Protein AF-A0A9D7D8L3-F1 (afdb_monomer_lite)

Secondary structure (DSSP, 8-state):
--------PPPP--EEETTEEEEE-SSSEEEEEEEE-SS-EEE-S-EE------HHHHHHHHHHHHHHHH--EEEEETTEEEEE-TTS-EEEEEEPP-

Foldseek 3Di:
DDDPCPVPQPAWDWDDDPQKIWTQQSFWTKIFGWDDDPWWIATHDIDTDDDDDDPVSVVSNVLSVVLRHQFTGWDQDPQWIFTAGPVRDTSDIGHDDD

Structure (mmCIF, N/CA/C/O backbone):
data_AF-A0A9D7D8L3-F1
#
_entry.id   AF-A0A9D7D8L3-F1
#
loop_
_atom_site.group_PDB
_atom_site.id
_atom_site.type_symbol
_atom_site.label_atom_id
_atom_site.label_alt_id
_atom_site.label_comp_id
_atom_site.label_asym_id
_atom_site.label_entity_id
_atom_site.label_seq_id
_atom_site.pdbx_PDB_ins_code
_atom_site.Cartn_x
_atom_site.Cartn_y
_atom_site.Cartn_z
_atom_site.occupancy
_atom_site.B_iso_or_equiv
_atom_site.auth_seq_id
_atom_site.auth_comp_id
_atom_site.auth_asym_id
_atom_site.auth_atom_id
_atom_site.pdbx_PDB_model_num
ATOM 1 N N . MET A 1 1 ? 20.882 14.615 -26.072 1.00 36.66 1 MET A N 1
ATOM 2 C CA . MET A 1 1 ? 20.137 13.354 -26.256 1.00 36.66 1 MET A CA 1
ATOM 3 C C . MET A 1 1 ? 19.007 13.374 -25.240 1.00 36.66 1 MET A C 1
ATOM 5 O O . MET A 1 1 ? 19.279 13.264 -24.056 1.00 36.66 1 MET A O 1
ATOM 9 N N . MET A 1 2 ? 17.793 13.702 -25.682 1.00 40.53 2 MET A N 1
ATOM 10 C CA . MET A 1 2 ? 16.600 13.755 -24.834 1.00 40.53 2 MET A CA 1
ATOM 11 C C . MET A 1 2 ? 15.921 12.391 -24.941 1.00 40.53 2 MET A C 1
ATOM 13 O O . MET A 1 2 ? 15.435 12.053 -26.015 1.00 40.53 2 MET A O 1
ATOM 17 N N . VAL A 1 3 ? 15.897 11.619 -23.859 1.00 45.12 3 VAL A N 1
ATOM 18 C CA . VAL A 1 3 ? 14.895 10.565 -23.672 1.00 45.12 3 VAL A CA 1
ATOM 19 C C . VAL A 1 3 ? 14.182 10.877 -22.365 1.00 45.12 3 VAL A C 1
ATOM 21 O O . VAL A 1 3 ? 14.564 10.418 -21.297 1.00 45.12 3 VAL A O 1
ATOM 24 N N . ASN A 1 4 ? 13.172 11.746 -22.433 1.00 47.38 4 ASN A N 1
ATOM 25 C CA . ASN A 1 4 ? 12.170 11.816 -21.373 1.00 47.38 4 ASN A CA 1
ATOM 26 C C . ASN A 1 4 ? 11.153 10.707 -21.643 1.00 47.38 4 ASN A C 1
ATOM 28 O O . ASN A 1 4 ? 10.027 10.959 -22.057 1.00 47.38 4 ASN A O 1
ATOM 32 N N . GLU A 1 5 ? 11.598 9.468 -21.483 1.00 41.53 5 GLU A N 1
ATOM 33 C CA . GLU A 1 5 ? 10.746 8.295 -21.586 1.00 41.53 5 GLU A CA 1
ATOM 34 C C . GLU A 1 5 ? 10.367 7.928 -20.154 1.00 41.53 5 GLU A C 1
ATOM 36 O O . GLU A 1 5 ? 10.938 7.011 -19.556 1.00 41.53 5 GLU A O 1
ATOM 41 N N . ALA A 1 6 ? 9.413 8.675 -19.588 1.00 46.41 6 ALA A N 1
ATOM 42 C CA . ALA A 1 6 ? 8.596 8.170 -18.494 1.00 46.41 6 ALA A CA 1
ATOM 43 C C . ALA A 1 6 ? 7.834 6.957 -19.044 1.00 46.41 6 ALA A C 1
ATOM 45 O O . ALA A 1 6 ? 6.683 7.056 -19.470 1.00 46.41 6 ALA A O 1
ATOM 46 N N . HIS A 1 7 ? 8.530 5.819 -19.122 1.00 43.91 7 HIS A N 1
ATOM 47 C CA . HIS A 1 7 ? 7.944 4.522 -19.394 1.00 43.91 7 HIS A CA 1
ATOM 48 C C . HIS A 1 7 ? 6.830 4.384 -18.375 1.00 43.91 7 HIS A C 1
ATOM 50 O O . HIS A 1 7 ? 7.102 4.322 -17.177 1.00 43.91 7 HIS A O 1
ATOM 56 N N . SER A 1 8 ? 5.589 4.461 -18.853 1.00 51.00 8 SER A N 1
ATOM 57 C CA . SER A 1 8 ? 4.394 4.455 -18.022 1.00 51.00 8 SER A CA 1
ATOM 58 C C . SER A 1 8 ? 4.283 3.091 -17.354 1.00 51.00 8 SER A C 1
ATOM 60 O O . SER A 1 8 ? 3.592 2.201 -17.841 1.00 51.00 8 SER A O 1
ATOM 62 N N . ALA A 1 9 ? 5.026 2.905 -16.264 1.00 65.12 9 ALA A N 1
ATOM 63 C CA . ALA A 1 9 ? 4.803 1.819 -15.341 1.00 65.12 9 ALA A CA 1
ATOM 64 C C . ALA A 1 9 ? 3.378 2.016 -14.836 1.00 65.12 9 ALA A C 1
ATOM 66 O O . ALA A 1 9 ? 3.054 3.058 -14.259 1.00 65.12 9 ALA A O 1
ATOM 67 N N . THR A 1 10 ? 2.506 1.055 -15.132 1.00 81.38 10 THR A N 1
ATOM 68 C CA . THR A 1 10 ? 1.150 1.066 -14.592 1.00 81.38 10 THR A CA 1
ATOM 69 C C . THR A 1 10 ? 1.275 1.177 -13.072 1.00 81.38 10 THR A C 1
ATOM 71 O O . THR A 1 10 ? 1.977 0.355 -12.473 1.00 81.38 10 THR A O 1
ATOM 74 N N . PRO A 1 11 ? 0.674 2.203 -12.447 1.00 87.19 11 PRO A N 1
ATOM 75 C CA . PRO A 1 11 ? 0.904 2.478 -11.040 1.00 87.19 11 PRO A CA 1
ATOM 76 C C . PRO A 1 11 ? 0.463 1.286 -10.181 1.00 87.19 11 PRO A C 1
ATOM 78 O O . PRO A 1 11 ? -0.531 0.631 -10.519 1.00 87.19 11 PRO A O 1
ATOM 81 N N . PRO A 1 12 ? 1.168 1.004 -9.072 1.00 93.38 12 PRO A N 1
ATOM 82 C CA . PRO A 1 12 ? 0.724 -0.000 -8.126 1.00 93.38 12 PRO A CA 1
ATOM 83 C C . PRO A 1 12 ? -0.680 0.303 -7.601 1.00 93.38 12 PRO A C 1
ATOM 85 O O . PRO A 1 12 ? -1.048 1.457 -7.368 1.00 93.38 12 PRO A O 1
ATOM 88 N N . THR A 1 13 ? -1.467 -0.746 -7.400 1.00 95.06 13 THR A N 1
ATOM 89 C CA . THR A 1 13 ? -2.829 -0.666 -6.880 1.00 95.06 13 THR A CA 1
ATOM 90 C C . THR A 1 13 ? -2.962 -1.514 -5.628 1.00 95.06 13 THR A C 1
ATOM 92 O O . THR A 1 13 ? -2.305 -2.547 -5.476 1.00 95.06 13 THR A O 1
ATOM 95 N N . ILE A 1 14 ? -3.881 -1.104 -4.759 1.00 95.31 14 ILE A N 1
ATOM 96 C CA . ILE A 1 14 ? -4.249 -1.840 -3.557 1.00 95.31 14 ILE A CA 1
ATOM 97 C C . ILE A 1 14 ? -5.767 -1.943 -3.454 1.00 95.31 14 ILE A C 1
ATOM 99 O O . ILE A 1 14 ? -6.489 -0.961 -3.629 1.00 95.31 14 ILE A O 1
ATOM 103 N N . ALA A 1 15 ? -6.241 -3.152 -3.182 1.00 95.19 15 ALA A N 1
ATOM 104 C CA . ALA A 1 15 ? -7.626 -3.459 -2.884 1.00 95.19 15 ALA A CA 1
ATOM 105 C C . ALA A 1 15 ? -7.678 -4.336 -1.632 1.00 95.19 15 ALA A C 1
ATOM 107 O O . ALA A 1 15 ? -6.971 -5.342 -1.544 1.00 95.19 15 ALA A O 1
ATOM 108 N N . PHE A 1 16 ? -8.531 -3.952 -0.685 1.00 93.12 16 PHE A N 1
ATOM 109 C CA . PHE A 1 16 ? -8.768 -4.685 0.555 1.00 93.12 16 PHE A CA 1
ATOM 110 C C . PHE A 1 16 ? -10.057 -5.500 0.447 1.00 93.12 16 PHE A C 1
ATOM 112 O O . PHE A 1 16 ? -11.076 -4.999 -0.035 1.00 93.12 16 PHE A O 1
ATOM 119 N N . ALA A 1 17 ? -10.016 -6.748 0.904 1.00 93.06 17 ALA A N 1
ATOM 120 C CA . ALA A 1 17 ? -11.168 -7.637 0.972 1.00 93.06 17 ALA A CA 1
ATOM 121 C C . ALA A 1 17 ? -11.039 -8.559 2.190 1.00 93.06 17 ALA A C 1
ATOM 123 O O . ALA A 1 17 ? -10.210 -9.470 2.189 1.00 93.06 17 ALA A O 1
ATOM 124 N N . GLN A 1 18 ? -11.893 -8.343 3.199 1.00 89.94 18 GLN A N 1
ATOM 125 C CA . GLN A 1 18 ? -11.799 -9.028 4.499 1.00 89.94 18 GLN A CA 1
ATOM 126 C C . GLN A 1 18 ? -10.393 -8.822 5.096 1.00 89.94 18 GLN A C 1
ATOM 128 O O . GLN A 1 18 ? -9.897 -7.699 5.085 1.00 89.94 18 GLN A O 1
ATOM 133 N N . ASP A 1 19 ? -9.728 -9.896 5.522 1.00 92.25 19 ASP A N 1
ATOM 134 C CA . ASP A 1 19 ? -8.393 -9.872 6.139 1.00 92.25 19 ASP A CA 1
ATOM 135 C C . ASP A 1 19 ? -7.259 -10.003 5.104 1.00 92.25 19 ASP A C 1
ATOM 137 O O . ASP A 1 19 ? -6.195 -10.571 5.370 1.00 92.25 19 ASP A O 1
ATOM 141 N N . ARG A 1 20 ? -7.503 -9.566 3.863 1.00 94.81 20 ARG A N 1
ATOM 142 C CA . ARG A 1 20 ? -6.555 -9.679 2.747 1.00 94.81 20 ARG A CA 1
ATOM 143 C C . ARG A 1 20 ? -6.450 -8.385 1.956 1.00 94.81 20 ARG A C 1
ATOM 145 O O . ARG A 1 20 ? -7.429 -7.660 1.780 1.00 94.81 20 ARG A O 1
ATOM 152 N N . ALA A 1 21 ? -5.262 -8.160 1.409 1.00 96.06 21 ALA A N 1
ATOM 153 C CA . ALA A 1 21 ? -4.987 -7.115 0.438 1.00 96.06 21 ALA A CA 1
ATOM 154 C C . ALA A 1 21 ? -4.368 -7.715 -0.828 1.00 96.06 21 ALA A C 1
ATOM 156 O O . ALA A 1 21 ? -3.678 -8.735 -0.787 1.00 96.06 21 ALA A O 1
ATOM 157 N N . SER A 1 22 ? -4.654 -7.110 -1.975 1.00 96.44 22 SER A N 1
ATOM 158 C CA . SER A 1 22 ? -4.105 -7.544 -3.261 1.00 96.44 22 SER A CA 1
ATOM 159 C C . SER A 1 22 ? -4.142 -6.426 -4.293 1.00 96.44 22 SER A C 1
ATOM 161 O O . SER A 1 22 ? -4.808 -5.407 -4.100 1.00 96.44 22 SER A O 1
ATOM 163 N N . GLY A 1 23 ? -3.454 -6.628 -5.412 1.00 94.88 23 GLY A N 1
ATOM 164 C CA . GLY A 1 23 ? -3.509 -5.701 -6.533 1.00 94.88 23 GLY A CA 1
ATOM 165 C C . GLY A 1 23 ? -2.404 -5.927 -7.551 1.00 94.88 23 GLY A C 1
ATOM 166 O O . GLY A 1 23 ? -1.855 -7.025 -7.685 1.00 94.88 23 GLY A O 1
ATOM 167 N N . TYR A 1 24 ? -2.085 -4.863 -8.278 1.00 94.00 24 TYR A N 1
ATOM 168 C CA . TYR A 1 24 ? -0.976 -4.807 -9.217 1.00 94.00 24 TYR A CA 1
ATOM 169 C C . TYR A 1 24 ? 0.201 -4.066 -8.584 1.00 94.00 24 TYR A C 1
ATOM 171 O O . TYR A 1 24 ? -0.003 -3.061 -7.918 1.00 94.00 24 TYR A O 1
ATOM 179 N N . ALA A 1 25 ? 1.424 -4.552 -8.768 1.00 91.69 25 ALA A N 1
ATOM 180 C CA . ALA A 1 25 ? 2.629 -3.980 -8.169 1.00 91.69 25 ALA A CA 1
ATOM 181 C C . ALA A 1 25 ? 3.500 -3.209 -9.176 1.00 91.69 25 ALA A C 1
ATOM 183 O O . ALA A 1 25 ? 4.561 -2.731 -8.814 1.00 91.69 25 ALA A O 1
ATOM 184 N N . GLY A 1 26 ? 3.103 -3.091 -10.443 1.00 87.94 26 GLY A N 1
ATOM 185 C CA . GLY A 1 26 ? 3.913 -2.438 -11.483 1.00 87.94 26 GLY A CA 1
ATOM 186 C C . GLY A 1 26 ? 4.371 -3.403 -12.575 1.00 87.94 26 GLY A C 1
ATOM 187 O O . GLY A 1 26 ? 4.252 -3.074 -13.754 1.00 87.94 26 GLY A O 1
ATOM 188 N N . CYS A 1 27 ? 4.801 -4.611 -12.200 1.00 89.44 27 CYS A N 1
ATOM 189 C CA . CYS A 1 27 ? 5.096 -5.724 -13.115 1.00 89.44 27 CYS A CA 1
ATOM 190 C C . CYS A 1 27 ? 4.246 -6.963 -12.804 1.00 89.44 27 CYS A C 1
ATOM 192 O O . CYS A 1 27 ? 3.654 -7.573 -13.695 1.00 89.44 27 CYS A O 1
ATOM 194 N N . ASN A 1 28 ? 4.162 -7.320 -11.524 1.00 93.69 28 ASN A N 1
ATOM 195 C CA . ASN A 1 28 ? 3.455 -8.507 -11.064 1.00 93.69 28 ASN A CA 1
ATOM 196 C C . ASN A 1 28 ? 2.147 -8.176 -10.351 1.00 93.69 28 ASN A C 1
ATOM 198 O O . ASN A 1 28 ? 1.924 -7.059 -9.884 1.00 93.69 28 ASN A O 1
ATOM 202 N N . ARG A 1 29 ? 1.281 -9.186 -10.226 1.00 94.19 29 ARG A N 1
ATOM 203 C CA . ARG A 1 29 ? 0.205 -9.152 -9.230 1.00 94.19 29 ARG A CA 1
ATOM 204 C C . ARG A 1 29 ? 0.778 -9.507 -7.863 1.00 94.19 29 ARG A C 1
ATOM 206 O O . ARG A 1 29 ? 1.677 -10.347 -7.780 1.00 94.19 29 ARG A O 1
ATOM 213 N N . TRP A 1 30 ? 0.215 -8.918 -6.820 1.00 95.88 30 TRP A N 1
ATOM 214 C CA . TRP A 1 30 ? 0.609 -9.163 -5.439 1.00 95.88 30 TRP A CA 1
ATOM 215 C C . TRP A 1 30 ? -0.604 -9.493 -4.568 1.00 95.88 30 TRP A C 1
ATOM 217 O O . TRP A 1 30 ? -1.746 -9.167 -4.910 1.00 95.88 30 TRP A O 1
ATOM 227 N N . PHE A 1 31 ? -0.348 -10.160 -3.449 1.00 96.44 31 PHE A N 1
ATOM 228 C CA . PHE A 1 31 ? -1.337 -10.480 -2.427 1.00 96.44 31 PHE A CA 1
ATOM 229 C C . PHE A 1 31 ? -0.661 -10.589 -1.060 1.00 96.44 31 PHE A C 1
ATOM 231 O O . PHE A 1 31 ? 0.496 -10.988 -0.975 1.00 96.44 31 PHE A O 1
ATOM 238 N N . ALA A 1 32 ? -1.395 -10.261 -0.003 1.00 96.69 32 ALA A N 1
ATOM 239 C CA . ALA A 1 32 ? -0.965 -10.414 1.381 1.00 96.69 32 ALA A CA 1
ATOM 240 C C . ALA A 1 32 ? -2.180 -10.625 2.294 1.00 96.69 32 ALA A C 1
ATOM 242 O O . ALA A 1 32 ? -3.306 -10.241 1.952 1.00 96.69 32 ALA A O 1
ATOM 243 N N . SER A 1 33 ? -1.965 -11.201 3.476 1.00 96.06 33 SER A N 1
ATOM 244 C CA . SER A 1 33 ? -2.883 -10.957 4.591 1.00 96.06 33 SER A CA 1
ATOM 245 C C . SER A 1 33 ? -2.761 -9.498 5.033 1.00 96.06 33 SER A C 1
ATOM 247 O O . SER A 1 33 ? -1.691 -8.899 4.928 1.00 96.06 33 SER A O 1
ATOM 249 N N . ALA A 1 34 ? -3.862 -8.915 5.493 1.00 95.50 34 ALA A N 1
ATOM 250 C CA . ALA A 1 34 ? -3.903 -7.548 5.991 1.00 95.50 34 ALA A CA 1
ATOM 251 C C . ALA A 1 34 ? -4.554 -7.548 7.373 1.00 95.50 34 ALA A C 1
ATOM 253 O O . ALA A 1 34 ? -5.744 -7.835 7.505 1.00 95.50 34 ALA A O 1
ATOM 254 N N . GLY A 1 35 ? -3.759 -7.240 8.395 1.00 93.62 35 GLY A N 1
ATOM 255 C CA . GLY A 1 35 ? -4.249 -6.993 9.743 1.00 93.62 35 GLY A CA 1
ATOM 256 C C . GLY A 1 35 ? -4.603 -5.521 9.877 1.00 93.62 35 GLY A C 1
ATOM 257 O O . GLY A 1 35 ? -3.709 -4.678 9.873 1.00 93.62 35 GLY A O 1
ATOM 258 N N . VAL A 1 36 ? -5.896 -5.209 9.974 1.00 90.12 36 VAL A N 1
ATOM 259 C CA . VAL A 1 36 ? -6.377 -3.831 10.143 1.00 90.12 36 VAL A CA 1
ATOM 260 C C . VAL A 1 36 ? -7.017 -3.676 11.512 1.00 90.12 36 VAL A C 1
ATOM 262 O O . VAL A 1 36 ? -7.902 -4.440 11.892 1.00 90.12 36 VAL A O 1
ATOM 265 N N . THR A 1 37 ? -6.581 -2.654 12.236 1.00 86.75 37 THR A N 1
ATOM 266 C CA . THR A 1 37 ? -7.221 -2.167 13.462 1.00 86.75 37 THR A CA 1
ATOM 267 C C . THR A 1 37 ? -7.533 -0.678 13.305 1.00 86.75 37 THR A C 1
ATOM 269 O O . THR A 1 37 ? -7.219 -0.077 12.275 1.00 86.75 37 THR A O 1
ATOM 272 N N . ASP A 1 38 ? -8.116 -0.051 14.326 1.00 79.25 38 ASP A N 1
ATOM 273 C CA . ASP A 1 38 ? -8.434 1.382 14.287 1.00 79.25 38 ASP A CA 1
ATOM 274 C C . ASP A 1 38 ? -7.195 2.286 14.124 1.00 79.25 38 ASP A C 1
ATOM 276 O O . ASP A 1 38 ? -7.328 3.428 13.691 1.00 79.25 38 ASP A O 1
ATOM 280 N N . GLN A 1 39 ? -5.992 1.801 14.463 1.00 77.31 39 GLN A N 1
ATOM 281 C CA . GLN A 1 39 ? -4.764 2.616 14.480 1.00 77.31 39 GLN A CA 1
ATOM 282 C C . GLN A 1 39 ? -3.558 1.973 13.781 1.00 77.31 39 GLN A C 1
ATOM 284 O O . GLN A 1 39 ? -2.524 2.625 13.630 1.00 77.31 39 GLN A O 1
ATOM 289 N N . ALA A 1 40 ? -3.669 0.711 13.366 1.00 90.94 40 ALA A N 1
ATOM 290 C CA . ALA A 1 40 ? -2.581 -0.036 12.749 1.00 90.94 40 ALA A CA 1
ATOM 291 C C . ALA A 1 40 ? -3.059 -0.768 11.496 1.00 90.94 40 ALA A C 1
ATOM 293 O O . ALA A 1 40 ? -4.188 -1.261 11.430 1.00 90.94 40 ALA A O 1
ATOM 294 N N . LEU A 1 41 ? -2.163 -0.840 10.521 1.00 94.81 41 LEU A N 1
ATOM 295 C CA . LEU A 1 41 ? -2.281 -1.656 9.326 1.00 94.81 41 LEU A CA 1
ATOM 296 C C . LEU A 1 41 ? -0.935 -2.336 9.144 1.00 94.81 41 LEU A C 1
ATOM 298 O O . LEU A 1 41 ? 0.085 -1.660 9.045 1.00 94.81 41 LEU A O 1
ATOM 302 N N . GLU A 1 42 ? -0.956 -3.656 9.083 1.00 95.44 42 GLU A N 1
ATOM 303 C CA . GLU A 1 42 ? 0.222 -4.462 8.799 1.00 95.44 42 GLU A CA 1
ATOM 304 C C . GLU A 1 42 ? -0.125 -5.477 7.716 1.00 95.44 42 GLU A C 1
ATOM 306 O O . GLU A 1 42 ? -1.217 -6.061 7.701 1.00 95.44 42 GLU A O 1
ATOM 311 N N . PHE A 1 43 ? 0.814 -5.683 6.801 1.00 96.06 43 PHE A N 1
ATOM 312 C CA . PHE A 1 43 ? 0.726 -6.743 5.812 1.00 96.06 43 PHE A CA 1
ATOM 313 C C . PHE A 1 43 ? 1.523 -7.941 6.323 1.00 96.06 43 PHE A C 1
ATOM 315 O O . PHE A 1 43 ? 2.656 -7.785 6.772 1.00 96.06 43 PHE A O 1
ATOM 322 N N . GLY A 1 44 ? 0.913 -9.126 6.299 1.00 92.56 44 GLY A N 1
ATOM 323 C CA . GLY A 1 44 ? 1.615 -10.368 6.618 1.00 92.56 44 GLY A CA 1
ATOM 324 C C . GLY A 1 44 ? 2.426 -10.859 5.421 1.00 92.56 44 GLY A C 1
ATOM 325 O O . GLY A 1 44 ? 3.007 -10.062 4.693 1.00 92.56 44 GLY A O 1
ATOM 326 N N . ASP A 1 45 ? 2.434 -12.171 5.179 1.00 88.62 45 ASP A N 1
ATOM 327 C CA . ASP A 1 45 ? 3.203 -12.765 4.079 1.00 88.62 45 ASP A CA 1
ATOM 328 C C . ASP A 1 45 ? 2.802 -12.171 2.717 1.00 88.62 45 ASP A C 1
ATOM 330 O O . ASP A 1 45 ? 1.755 -12.504 2.148 1.00 88.62 45 ASP A O 1
ATOM 334 N N . VAL A 1 46 ? 3.655 -11.289 2.187 1.00 92.56 46 VAL A N 1
ATOM 335 C CA . VAL A 1 46 ? 3.476 -10.667 0.875 1.00 92.56 46 VAL A CA 1
ATOM 336 C C . VAL A 1 46 ? 4.014 -11.606 -0.202 1.00 92.56 46 VAL A C 1
ATOM 338 O O . VAL A 1 46 ? 5.192 -11.962 -0.225 1.00 92.56 46 VAL A O 1
ATOM 341 N N . GLY A 1 47 ? 3.144 -12.003 -1.127 1.00 91.38 47 GLY A N 1
ATOM 342 C CA . GLY A 1 47 ? 3.484 -12.824 -2.283 1.00 91.38 47 GLY A CA 1
ATOM 343 C C . GLY A 1 47 ? 3.281 -12.076 -3.596 1.00 91.38 47 GLY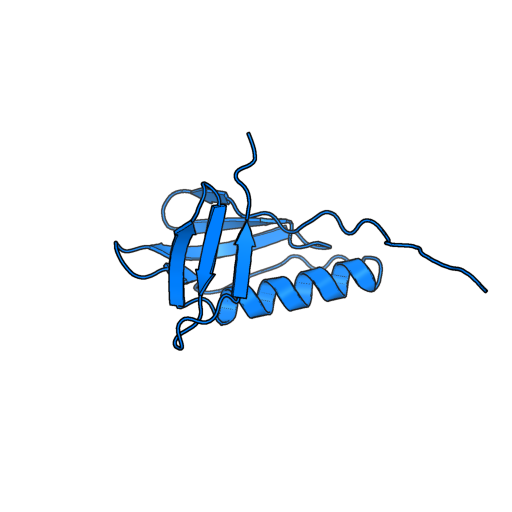 A C 1
ATOM 344 O O . GLY A 1 47 ? 2.321 -11.320 -3.752 1.00 91.38 47 GLY A O 1
ATOM 345 N N . THR A 1 48 ? 4.147 -12.338 -4.578 1.00 92.44 48 THR A N 1
ATOM 346 C CA . THR A 1 48 ? 3.995 -11.856 -5.959 1.00 92.44 48 THR A CA 1
ATOM 347 C C . THR A 1 48 ? 4.092 -12.995 -6.969 1.00 92.44 48 THR A C 1
ATOM 349 O O . THR A 1 48 ? 4.555 -14.103 -6.677 1.00 92.44 48 THR A O 1
ATOM 352 N N . THR A 1 49 ? 3.621 -12.750 -8.191 1.00 89.88 49 THR A N 1
ATOM 353 C CA . THR A 1 49 ? 3.951 -13.623 -9.326 1.00 89.88 49 THR A CA 1
ATOM 354 C C . THR A 1 49 ? 5.371 -13.405 -9.831 1.00 89.88 49 THR A C 1
ATOM 356 O O . THR A 1 49 ? 6.035 -12.454 -9.450 1.00 89.88 49 THR A O 1
ATOM 359 N N . ARG A 1 50 ? 5.844 -14.282 -10.727 1.00 84.62 50 ARG A N 1
ATOM 360 C CA . ARG A 1 50 ? 7.166 -14.169 -11.361 1.00 84.62 50 ARG A CA 1
ATOM 361 C C . ARG A 1 50 ? 7.053 -13.917 -12.864 1.00 84.62 50 ARG A C 1
ATOM 363 O O . ARG A 1 50 ? 7.301 -14.816 -13.664 1.00 84.62 50 ARG A O 1
ATOM 370 N N . MET A 1 51 ? 6.650 -12.708 -13.241 1.00 84.31 51 MET A N 1
ATOM 371 C CA . MET A 1 51 ? 6.757 -12.193 -14.609 1.00 84.31 51 MET A CA 1
ATOM 372 C C . MET A 1 51 ? 8.037 -11.367 -14.756 1.00 84.31 51 MET A C 1
ATOM 374 O O . MET A 1 51 ? 8.456 -10.692 -13.818 1.00 84.31 51 MET A O 1
ATOM 378 N N . MET A 1 52 ? 8.648 -11.417 -15.940 1.00 84.62 52 MET A N 1
ATOM 379 C CA . MET A 1 52 ? 9.696 -10.473 -16.327 1.00 84.62 52 MET A CA 1
ATOM 380 C C . MET A 1 52 ? 9.061 -9.325 -17.108 1.00 84.62 52 MET A C 1
ATOM 382 O O . MET A 1 52 ? 8.429 -9.558 -18.138 1.00 84.62 52 MET A O 1
ATOM 386 N N . CYS A 1 53 ? 9.248 -8.100 -16.625 1.00 88.12 53 CYS A N 1
ATOM 387 C CA . CYS A 1 53 ? 8.801 -6.875 -17.286 1.00 88.12 53 CYS A CA 1
ATOM 388 C C . CYS A 1 53 ? 10.000 -5.977 -17.607 1.00 88.12 53 CYS A C 1
ATOM 390 O O . CYS A 1 53 ? 11.154 -6.366 -17.439 1.00 88.12 53 CYS A O 1
ATOM 392 N N . SER A 1 54 ? 9.734 -4.754 -18.066 1.00 89.38 54 SER A N 1
ATOM 393 C CA . SER A 1 54 ? 10.779 -3.748 -18.237 1.00 89.38 54 SER A CA 1
ATOM 394 C C . SER A 1 54 ? 11.431 -3.378 -16.891 1.00 89.38 54 SER A C 1
ATOM 396 O O . SER A 1 54 ? 10.748 -3.413 -15.860 1.00 89.38 54 SER A O 1
ATOM 398 N N . PRO A 1 55 ? 12.713 -2.958 -16.878 1.00 88.19 55 PRO A N 1
ATOM 399 C CA . PRO A 1 55 ? 13.395 -2.551 -15.648 1.00 88.19 55 PRO A CA 1
ATOM 400 C C . PRO A 1 55 ? 12.627 -1.511 -14.807 1.00 88.19 55 PRO A C 1
ATOM 402 O O . PRO A 1 55 ? 12.480 -1.747 -13.609 1.00 88.19 55 PRO A O 1
ATOM 405 N N . PRO A 1 56 ? 12.015 -0.451 -15.386 1.00 88.31 56 PRO A N 1
ATOM 406 C CA . PRO A 1 56 ? 11.230 0.513 -14.605 1.00 88.31 56 PRO A CA 1
ATOM 407 C C . PRO A 1 56 ? 10.029 -0.110 -13.877 1.00 88.31 56 PRO A C 1
ATOM 409 O O . PRO A 1 56 ? 9.696 0.280 -12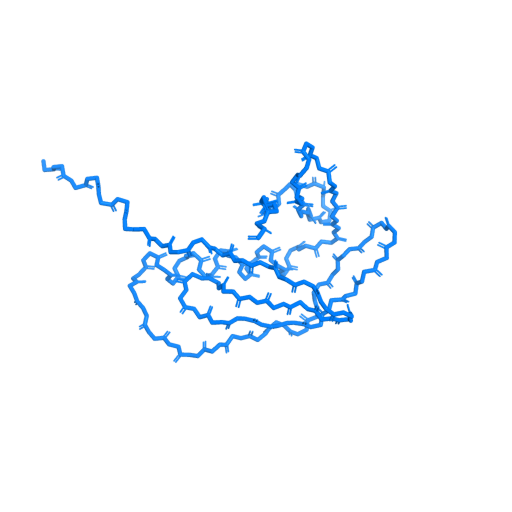.762 1.00 88.31 56 PRO A O 1
ATOM 412 N N . SER A 1 57 ? 9.386 -1.111 -14.486 1.00 88.88 57 SER A N 1
ATOM 413 C CA . SER A 1 57 ? 8.234 -1.796 -13.884 1.00 88.88 57 SER A CA 1
ATOM 414 C C . SER A 1 57 ? 8.654 -2.683 -12.710 1.00 88.88 57 SER A C 1
ATOM 416 O O . SER A 1 57 ? 7.930 -2.797 -11.724 1.00 88.88 57 SER A O 1
ATOM 418 N N . MET A 1 58 ? 9.833 -3.302 -12.809 1.00 89.38 58 MET A N 1
ATOM 419 C CA . MET A 1 58 ? 10.411 -4.107 -11.731 1.00 89.38 58 MET A CA 1
ATOM 420 C C . MET A 1 58 ? 10.918 -3.236 -10.575 1.00 89.38 58 MET A C 1
ATOM 422 O O . MET A 1 58 ? 10.789 -3.618 -9.414 1.00 89.38 58 MET A O 1
ATOM 426 N N . GLU A 1 59 ? 11.466 -2.054 -10.866 1.00 89.31 59 GLU A N 1
ATOM 427 C CA . GLU A 1 59 ? 11.844 -1.076 -9.839 1.00 89.31 59 GLU A CA 1
ATOM 428 C C . GLU A 1 59 ? 10.624 -0.568 -9.068 1.00 89.31 59 GLU A C 1
ATOM 430 O O . GLU A 1 59 ? 10.668 -0.516 -7.837 1.00 89.31 59 GLU A O 1
ATOM 435 N N . ALA A 1 60 ? 9.527 -0.266 -9.773 1.00 89.50 60 ALA A N 1
ATOM 436 C CA . ALA A 1 60 ? 8.258 0.106 -9.156 1.00 89.50 60 ALA A CA 1
ATOM 437 C C . ALA A 1 60 ? 7.711 -1.011 -8.250 1.00 89.50 60 ALA A C 1
ATOM 439 O O . ALA A 1 60 ? 7.322 -0.732 -7.117 1.00 89.50 60 ALA A O 1
ATOM 440 N N . GLU A 1 61 ? 7.756 -2.271 -8.701 1.00 92.25 61 GLU A N 1
ATOM 441 C CA . GLU A 1 61 ? 7.368 -3.424 -7.878 1.00 92.25 61 GLU A CA 1
ATOM 442 C C . GLU A 1 61 ? 8.215 -3.532 -6.618 1.00 92.25 61 GLU A C 1
ATOM 444 O O . GLU A 1 61 ? 7.664 -3.654 -5.527 1.00 92.25 61 GLU A O 1
ATOM 449 N N . ARG A 1 62 ? 9.542 -3.438 -6.738 1.00 91.94 62 ARG A N 1
ATOM 450 C CA . ARG A 1 62 ? 10.432 -3.527 -5.578 1.00 91.94 62 ARG A CA 1
ATOM 451 C C . ARG A 1 62 ? 10.153 -2.416 -4.568 1.00 91.94 62 ARG A C 1
ATOM 453 O O . ARG A 1 62 ? 10.057 -2.703 -3.381 1.00 91.94 62 ARG A O 1
ATOM 460 N N . ALA A 1 63 ? 10.0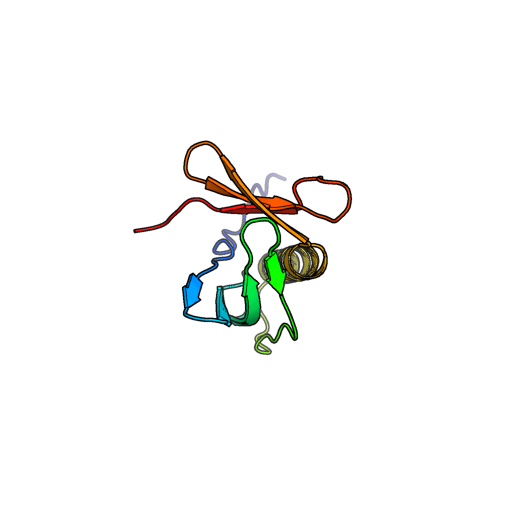15 -1.172 -5.029 1.00 92.50 63 ALA A N 1
ATOM 461 C CA . ALA A 1 63 ? 9.715 -0.037 -4.158 1.00 92.50 63 ALA A CA 1
ATOM 462 C C . ALA A 1 63 ? 8.365 -0.210 -3.448 1.00 92.50 63 ALA A C 1
ATOM 464 O O . ALA A 1 63 ? 8.254 0.046 -2.252 1.00 92.50 63 ALA A O 1
ATOM 465 N N . PHE A 1 64 ? 7.357 -0.702 -4.168 1.00 94.69 64 PHE A N 1
ATOM 466 C CA . PHE A 1 64 ? 6.042 -0.967 -3.605 1.00 94.69 64 PHE A CA 1
ATOM 467 C C . PHE A 1 64 ? 6.063 -2.109 -2.575 1.00 94.69 64 PHE A C 1
ATOM 469 O O . PHE A 1 64 ? 5.472 -1.966 -1.511 1.00 94.69 64 PHE A O 1
ATOM 476 N N . MET A 1 65 ? 6.788 -3.203 -2.833 1.00 94.31 65 MET A N 1
ATOM 477 C CA . MET A 1 65 ? 6.958 -4.291 -1.858 1.00 94.31 65 MET A CA 1
ATOM 478 C C . MET A 1 65 ? 7.656 -3.816 -0.579 1.00 94.31 65 MET A C 1
ATOM 480 O O . MET A 1 65 ? 7.212 -4.164 0.509 1.00 94.31 65 MET A O 1
ATOM 484 N N . THR A 1 66 ? 8.697 -2.984 -0.697 1.00 95.12 66 THR A N 1
ATOM 485 C CA . THR A 1 66 ? 9.349 -2.369 0.471 1.00 95.12 66 THR A CA 1
ATOM 486 C C . THR A 1 66 ? 8.374 -1.498 1.263 1.00 95.12 66 THR A C 1
ATOM 488 O O . THR A 1 66 ? 8.298 -1.631 2.476 1.00 95.12 66 THR A O 1
ATOM 491 N N . ALA A 1 67 ? 7.558 -0.679 0.593 1.00 96.12 67 ALA A N 1
ATOM 492 C CA . ALA A 1 67 ? 6.566 0.141 1.283 1.00 96.12 67 ALA A CA 1
ATOM 493 C C . ALA A 1 67 ? 5.532 -0.700 2.055 1.00 96.12 67 ALA A C 1
ATOM 495 O O . ALA A 1 67 ? 5.143 -0.317 3.157 1.00 96.12 67 ALA A O 1
ATOM 496 N N . LEU A 1 68 ? 5.092 -1.844 1.511 1.00 96.25 68 LEU A N 1
ATOM 497 C CA . LEU A 1 68 ? 4.200 -2.761 2.233 1.00 96.25 68 LEU A CA 1
ATOM 498 C C . LEU A 1 68 ? 4.881 -3.354 3.475 1.00 96.25 68 LEU A C 1
ATOM 500 O O . LEU A 1 68 ? 4.262 -3.386 4.535 1.00 96.25 68 LEU A O 1
ATOM 504 N N . ASP A 1 69 ? 6.142 -3.776 3.358 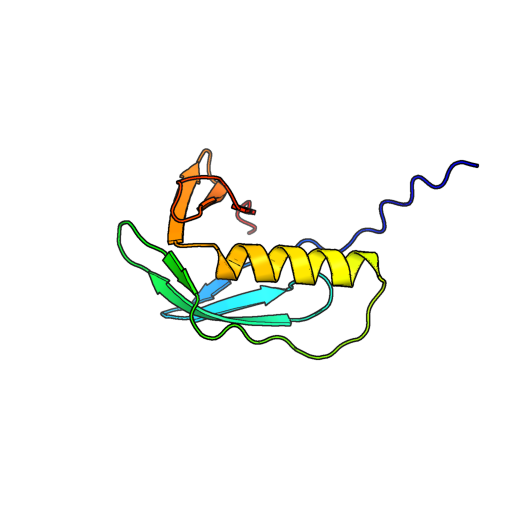1.00 95.62 69 ASP A N 1
ATOM 505 C CA . ASP A 1 69 ? 6.919 -4.349 4.469 1.00 95.62 69 ASP A CA 1
ATOM 506 C C . ASP A 1 69 ? 7.162 -3.335 5.601 1.00 95.62 69 ASP A C 1
ATOM 508 O O . ASP A 1 69 ? 7.061 -3.671 6.786 1.00 95.62 69 ASP A O 1
ATOM 512 N N . ASP A 1 70 ? 7.390 -2.069 5.243 1.00 96.75 70 ASP A N 1
ATOM 513 C CA . ASP A 1 70 ? 7.613 -0.977 6.193 1.00 96.75 70 ASP A CA 1
ATOM 514 C C . ASP A 1 70 ? 6.314 -0.458 6.834 1.00 96.75 70 ASP A C 1
ATOM 516 O O . ASP A 1 70 ? 6.362 0.189 7.882 1.00 96.75 70 ASP A O 1
ATOM 520 N N . THR A 1 71 ? 5.144 -0.740 6.247 1.00 97.38 71 THR A N 1
ATOM 521 C CA . THR A 1 71 ? 3.859 -0.204 6.725 1.00 97.38 71 THR A CA 1
ATOM 522 C C . THR A 1 71 ? 3.534 -0.719 8.129 1.00 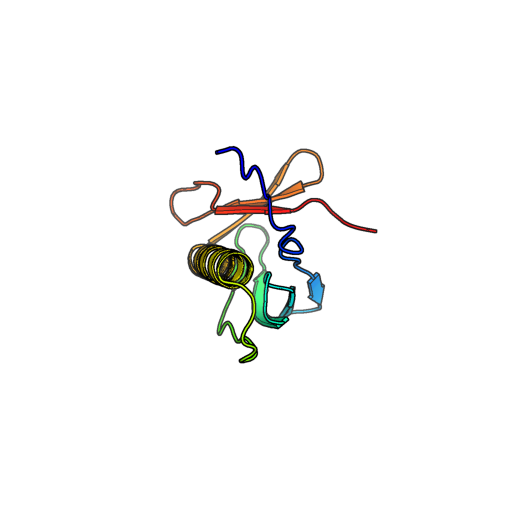97.38 71 THR A C 1
ATOM 524 O O . THR A 1 71 ? 3.459 -1.925 8.369 1.00 97.38 71 THR A O 1
ATOM 527 N N . ARG A 1 72 ? 3.293 0.207 9.060 1.00 96.75 72 ARG A N 1
ATOM 528 C CA . ARG A 1 72 ? 2.810 -0.081 10.426 1.00 96.75 72 ARG A CA 1
ATOM 529 C C . ARG A 1 72 ? 1.475 0.577 10.739 1.00 96.75 72 ARG A C 1
ATOM 531 O O . ARG A 1 72 ? 0.805 0.222 11.707 1.00 96.75 72 ARG A O 1
ATOM 538 N N . GLY A 1 73 ? 1.056 1.530 9.919 1.00 96.31 73 GLY A N 1
ATOM 539 C CA . GLY A 1 73 ? -0.244 2.148 10.054 1.00 96.31 73 GLY A CA 1
ATOM 540 C C . GLY A 1 73 ? -0.692 2.847 8.789 1.00 96.31 73 GLY A C 1
ATOM 541 O O . GLY A 1 73 ? 0.014 2.908 7.779 1.00 96.31 73 GLY A O 1
ATOM 542 N N . TYR A 1 74 ? -1.913 3.356 8.855 1.00 95.69 74 TYR A N 1
ATOM 543 C CA . TYR A 1 74 ? -2.528 4.077 7.760 1.00 95.69 74 TYR A CA 1
ATOM 544 C C . TYR A 1 74 ? -3.315 5.270 8.276 1.00 95.69 74 TYR A C 1
ATOM 546 O O . TYR A 1 74 ? -3.773 5.303 9.418 1.00 95.69 74 TYR A O 1
ATOM 554 N N . ARG A 1 75 ? -3.498 6.254 7.406 1.00 95.19 75 ARG A N 1
ATOM 555 C CA . ARG A 1 75 ? -4.403 7.376 7.634 1.00 95.19 75 ARG A CA 1
ATOM 556 C C . ARG A 1 75 ? -5.036 7.813 6.327 1.00 95.19 75 ARG A C 1
ATOM 558 O O . ARG A 1 75 ? -4.490 7.574 5.251 1.00 95.19 75 ARG A O 1
ATOM 565 N N . ILE A 1 76 ? -6.204 8.438 6.428 1.00 93.81 76 ILE A N 1
ATOM 566 C CA . ILE A 1 76 ? -6.868 9.047 5.278 1.00 93.81 76 ILE A CA 1
ATOM 567 C C . ILE A 1 76 ? -6.619 10.551 5.317 1.00 93.81 76 ILE A C 1
ATOM 569 O O . ILE A 1 76 ? -7.070 11.234 6.234 1.00 93.81 76 ILE A O 1
ATOM 573 N N . GLU A 1 77 ? -5.925 11.069 4.308 1.00 94.94 77 GLU A N 1
ATOM 574 C CA . GLU A 1 77 ? -5.643 12.497 4.146 1.00 94.94 77 GLU A CA 1
ATOM 575 C C . GLU A 1 77 ? -6.208 12.972 2.814 1.00 94.94 77 GLU A C 1
ATOM 577 O O . GLU A 1 77 ? -5.872 12.424 1.772 1.00 94.94 77 GLU A O 1
ATOM 582 N N . ASN A 1 78 ? -7.068 13.994 2.823 1.00 93.94 78 ASN A N 1
ATOM 583 C CA . ASN A 1 78 ? -7.632 14.582 1.598 1.00 93.94 78 ASN A CA 1
ATOM 584 C C . ASN A 1 78 ? -8.296 13.559 0.644 1.00 93.94 78 ASN A C 1
ATOM 586 O O . ASN A 1 78 ? -8.319 13.753 -0.569 1.00 93.94 78 ASN A O 1
ATOM 590 N N . GLY A 1 79 ? -8.847 12.466 1.187 1.00 92.88 79 GLY A N 1
ATOM 591 C CA . GLY A 1 79 ? -9.456 11.385 0.399 1.00 92.88 79 GLY A CA 1
ATOM 592 C C . GLY A 1 79 ? -8.462 10.370 -0.180 1.00 92.88 79 GLY A C 1
ATOM 593 O O . GLY A 1 79 ? -8.863 9.496 -0.951 1.00 92.88 79 GLY A O 1
ATOM 594 N N . GLU A 1 80 ? -7.188 10.459 0.195 1.00 95.12 80 GLU A N 1
ATOM 595 C CA . GLU A 1 80 ? -6.133 9.517 -0.166 1.00 95.12 80 GLU A CA 1
ATOM 596 C C . GLU A 1 80 ? -5.795 8.607 1.014 1.00 95.12 80 GLU A C 1
ATOM 598 O O . GLU A 1 80 ? -5.784 9.034 2.168 1.00 95.12 80 GLU A O 1
ATOM 603 N N . LEU A 1 81 ? -5.496 7.347 0.713 1.00 94.69 81 LEU A N 1
ATOM 604 C CA . LEU A 1 81 ? -4.908 6.414 1.662 1.00 94.69 81 LEU A CA 1
ATOM 605 C C . LEU A 1 81 ? -3.408 6.690 1.753 1.00 94.69 81 LEU A C 1
ATOM 607 O O . LEU A 1 81 ? -2.704 6.584 0.751 1.00 94.69 81 LEU A O 1
ATOM 611 N N . VAL A 1 82 ? -2.928 6.993 2.952 1.00 96.62 82 VAL A N 1
ATOM 612 C CA . VAL A 1 82 ? -1.511 7.190 3.257 1.00 96.62 82 VAL A CA 1
ATOM 613 C C . VAL A 1 82 ? -1.058 6.067 4.173 1.00 96.62 82 VAL A C 1
ATOM 615 O O . VAL A 1 82 ? -1.661 5.852 5.224 1.00 96.62 82 VAL A O 1
ATOM 618 N N . LEU A 1 83 ? -0.010 5.358 3.769 1.00 96.50 83 LEU A N 1
ATOM 619 C CA . LEU A 1 83 ? 0.658 4.338 4.571 1.00 96.50 83 LEU A CA 1
ATOM 620 C C . LEU A 1 83 ? 1.886 4.954 5.231 1.00 96.50 83 LEU A C 1
ATOM 622 O O . LEU A 1 83 ? 2.604 5.718 4.579 1.00 96.50 83 LEU A O 1
ATOM 626 N N . TYR A 1 84 ? 2.133 4.614 6.492 1.00 97.44 84 TYR A N 1
ATOM 627 C CA . TYR A 1 84 ? 3.289 5.114 7.231 1.00 97.44 84 TYR A CA 1
ATOM 628 C C . TYR A 1 84 ? 4.023 4.014 7.999 1.00 97.44 84 TYR A C 1
ATOM 630 O O . TYR A 1 84 ? 3.438 2.988 8.365 1.00 97.44 84 TYR A O 1
ATOM 638 N N . ASP A 1 85 ? 5.315 4.244 8.226 1.00 97.06 85 ASP A N 1
ATOM 639 C CA . ASP A 1 85 ? 6.207 3.344 8.958 1.00 97.06 85 ASP A CA 1
ATOM 640 C C . ASP A 1 85 ? 6.109 3.500 10.487 1.00 97.06 85 ASP A C 1
ATOM 642 O O . ASP A 1 85 ? 5.325 4.289 11.016 1.00 97.06 85 ASP A O 1
ATOM 646 N N . ILE A 1 86 ? 6.936 2.759 11.231 1.00 95.50 86 ILE A N 1
ATOM 647 C CA . ILE A 1 86 ? 6.978 2.845 12.702 1.00 95.50 86 ILE A CA 1
ATOM 648 C C . ILE A 1 86 ? 7.386 4.234 13.230 1.00 95.50 86 ILE A C 1
ATOM 650 O O . ILE A 1 86 ? 7.064 4.579 14.367 1.00 95.50 86 ILE A O 1
ATOM 654 N N . GLY A 1 87 ? 8.100 5.027 12.426 1.00 96.00 87 GLY A N 1
ATOM 655 C CA . GLY A 1 87 ? 8.505 6.397 12.737 1.00 96.00 87 GLY A CA 1
ATOM 656 C C . GLY A 1 87 ? 7.457 7.448 12.359 1.00 96.00 87 GLY A C 1
ATOM 657 O O . GLY A 1 87 ? 7.641 8.624 12.677 1.00 96.00 87 GLY A O 1
ATOM 658 N N . GLY A 1 88 ? 6.364 7.043 11.705 1.00 95.44 88 GLY A N 1
ATOM 659 C CA . GLY A 1 88 ? 5.317 7.928 11.200 1.00 95.44 88 GLY A CA 1
ATOM 660 C C . GLY A 1 88 ? 5.649 8.591 9.860 1.00 95.44 88 GLY A C 1
ATOM 661 O O . GLY A 1 88 ? 4.919 9.494 9.4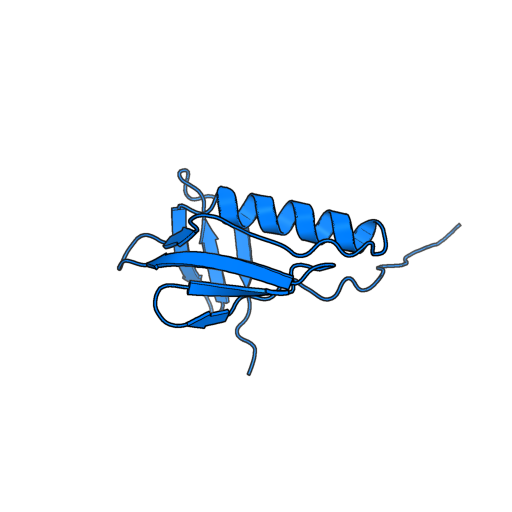47 1.00 95.44 88 GLY A O 1
ATOM 662 N N . ALA A 1 89 ? 6.722 8.174 9.181 1.00 97.31 89 ALA A N 1
ATOM 663 C CA . ALA A 1 89 ? 7.058 8.673 7.853 1.00 97.31 89 ALA A CA 1
ATOM 664 C C . ALA A 1 89 ? 6.169 8.018 6.788 1.00 97.31 89 ALA A C 1
ATOM 666 O O . ALA A 1 89 ? 5.895 6.820 6.843 1.00 97.31 89 ALA A O 1
ATOM 667 N N . ASP A 1 90 ? 5.727 8.802 5.804 1.00 97.44 90 ASP A N 1
ATOM 668 C CA . ASP A 1 90 ? 4.914 8.307 4.692 1.00 97.44 90 ASP A CA 1
ATOM 669 C C . ASP A 1 90 ? 5.748 7.386 3.793 1.00 97.44 90 ASP A C 1
ATOM 671 O O . ASP A 1 90 ? 6.769 7.805 3.246 1.00 97.44 90 ASP A O 1
ATOM 675 N N . VAL A 1 91 ? 5.274 6.156 3.588 1.00 97.12 91 VAL A N 1
ATOM 676 C CA . VAL A 1 91 ? 5.930 5.162 2.717 1.00 97.12 91 VAL A CA 1
ATOM 677 C C . VAL A 1 91 ? 5.183 4.942 1.404 1.00 97.12 91 VAL A C 1
ATOM 679 O O . VAL A 1 91 ? 5.792 4.577 0.400 1.00 97.12 91 VAL A O 1
ATOM 682 N N . ALA A 1 92 ? 3.871 5.201 1.371 1.00 96.00 92 ALA A N 1
ATOM 683 C CA . ALA A 1 92 ? 3.078 5.158 0.144 1.00 96.00 92 ALA A CA 1
ATOM 684 C C . ALA A 1 92 ? 1.794 5.992 0.246 1.00 96.00 92 ALA A C 1
ATOM 686 O O . ALA A 1 92 ? 1.247 6.202 1.330 1.00 96.00 92 ALA A O 1
ATOM 687 N N . ARG A 1 93 ? 1.283 6.434 -0.908 1.00 96.00 93 ARG A N 1
ATOM 688 C CA . ARG A 1 93 ? 0.053 7.226 -1.022 1.00 96.00 93 ARG A CA 1
ATOM 689 C C . ARG A 1 93 ? -0.776 6.747 -2.208 1.00 96.00 93 ARG A C 1
ATOM 691 O O . ARG A 1 93 ? -0.260 6.622 -3.317 1.00 96.00 93 ARG A O 1
ATOM 698 N N . PHE A 1 94 ? -2.060 6.493 -1.974 1.00 95.31 94 PHE A N 1
ATOM 699 C CA . PHE A 1 94 ? -2.989 5.972 -2.972 1.00 95.31 94 PHE A CA 1
ATOM 700 C C . PHE A 1 94 ? -4.236 6.834 -3.047 1.00 95.31 94 PHE A C 1
ATOM 702 O O . PHE A 1 94 ? -4.913 7.086 -2.050 1.00 95.31 94 PHE A O 1
ATOM 709 N N . ARG A 1 95 ? -4.605 7.203 -4.268 1.00 94.94 95 ARG A N 1
ATOM 710 C CA . ARG A 1 95 ? -5.909 7.793 -4.538 1.00 94.94 95 ARG A CA 1
ATOM 711 C C . ARG A 1 95 ? -6.930 6.686 -4.763 1.00 94.94 95 ARG A C 1
ATOM 713 O O . ARG A 1 95 ? -6.664 5.729 -5.492 1.00 94.94 95 ARG A O 1
ATOM 720 N N . ARG A 1 96 ? -8.125 6.846 -4.195 1.00 90.50 96 ARG A N 1
ATOM 721 C CA . ARG A 1 96 ? -9.247 5.948 -4.476 1.00 90.50 96 ARG A CA 1
ATOM 722 C C . ARG A 1 96 ? -9.582 5.989 -5.970 1.00 90.50 96 ARG A C 1
ATOM 724 O O . ARG A 1 96 ? -9.813 7.058 -6.532 1.00 90.50 96 ARG A O 1
ATOM 731 N N . THR A 1 97 ? -9.593 4.823 -6.600 1.00 81.31 97 THR A N 1
ATOM 732 C CA . THR A 1 97 ? -10.101 4.630 -7.962 1.00 81.31 97 THR A CA 1
ATOM 733 C C . THR A 1 97 ? -11.507 4.039 -7.870 1.00 81.31 97 THR A C 1
ATOM 735 O O . THR A 1 97 ? -11.818 3.338 -6.904 1.00 81.31 97 THR A O 1
ATOM 738 N N . ASN A 1 98 ? -12.384 4.438 -8.791 1.00 56.81 98 ASN A N 1
ATOM 739 C CA . ASN A 1 98 ? -13.802 4.071 -8.816 1.00 56.81 98 ASN A CA 1
ATOM 740 C C . ASN A 1 98 ? -14.075 3.048 -9.913 1.00 56.81 98 ASN A C 1
ATOM 742 O O . ASN A 1 98 ? -13.390 3.148 -10.956 1.00 56.81 98 ASN A O 1
#

Radius of gyration: 14.16 Å; chains: 1; bounding box: 34×29×41 Å

Sequence (98 aa):
MMVNEAHSATPPTIAFAQDRASGYAGCNRWFASAGVTDQALEFGDVGTTRMMCSPPSMEAERAFMTALDDTRGYRIENGELVLYDIGGADVARFRRTN

pLDDT: mean 88.09, std 14.52, range [36.66, 97.44]